Protein AF-A0A523LLA5-F1 (afdb_monomer_lite)

Radius of gyration: 15.15 Å; chains: 1; bounding box: 30×21×43 Å

Sequence (44 aa):
IPPTGKAFKISMVTIGHWNEDGVIDEEWLFWDNLTFMKQMGLMD

Foldseek 3Di:
DDQLPFDDDWDKDKDFDADPVRDTPDIDIDTDPQRRCVSSVNHD

Secondary structure (DSSP, 8-state):
-----------EEEEEEE-TTSSEEEEEEEE-HHHHHHHTTS--

Structure (mmCIF, N/CA/C/O backbone):
data_AF-A0A523LLA5-F1
#
_entry.id   AF-A0A523LLA5-F1
#
loop_
_atom_site.group_PDB
_atom_site.id
_atom_site.type_symbol
_atom_site.label_atom_id
_atom_site.label_alt_id
_atom_site.label_comp_id
_atom_site.label_asym_id
_atom_site.label_entity_id
_atom_site.label_seq_id
_atom_site.pdbx_PDB_ins_code
_atom_site.Cartn_x
_atom_site.Cartn_y
_atom_site.Cartn_z
_atom_site.occupancy
_atom_site.B_iso_or_equiv
_atom_site.auth_seq_id
_atom_site.auth_comp_id
_atom_site.auth_asym_id
_atom_site.auth_atom_id
_atom_site.pdbx_PDB_model_num
ATOM 1 N N . ILE A 1 1 ? -9.035 -13.890 8.369 1.00 84.81 1 ILE A N 1
ATOM 2 C CA . ILE A 1 1 ? -9.931 -12.787 8.788 1.00 84.81 1 ILE A CA 1
ATOM 3 C C . ILE A 1 1 ? -11.295 -13.060 8.158 1.00 84.81 1 ILE A C 1
ATOM 5 O O . ILE A 1 1 ? -11.337 -13.144 6.934 1.00 84.81 1 ILE A O 1
ATOM 9 N N . PRO A 1 2 ? -12.357 -13.326 8.940 1.00 92.94 2 PRO A N 1
ATOM 10 C CA . PRO A 1 2 ? -13.699 -13.540 8.394 1.00 92.94 2 PRO A CA 1
ATOM 11 C C . PRO A 1 2 ? -14.272 -12.231 7.815 1.00 92.94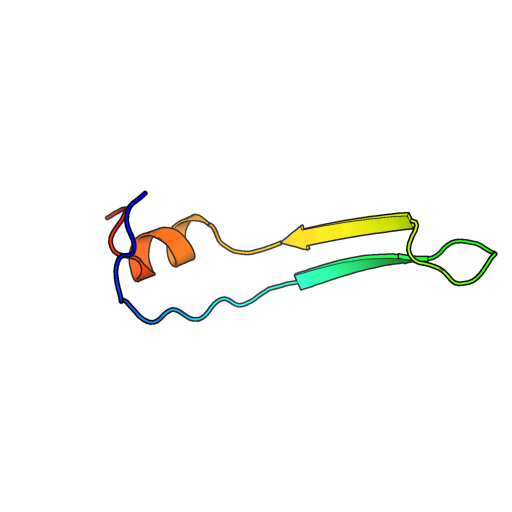 2 PRO A C 1
ATOM 13 O O . PRO A 1 2 ? -13.840 -11.154 8.232 1.00 92.94 2 PRO A O 1
ATOM 16 N N . PRO A 1 3 ? -15.245 -12.288 6.887 1.00 94.19 3 PRO A N 1
ATOM 17 C CA . PRO A 1 3 ? -15.918 -11.090 6.393 1.00 94.19 3 PRO A CA 1
ATOM 18 C C . PRO A 1 3 ? -16.558 -10.306 7.543 1.00 94.19 3 PRO A C 1
ATOM 20 O O . PRO A 1 3 ? -17.334 -10.862 8.318 1.00 94.19 3 PRO A O 1
ATOM 23 N N . THR A 1 4 ? -16.246 -9.015 7.653 1.00 95.00 4 THR A N 1
ATOM 24 C CA . THR A 1 4 ? -16.766 -8.161 8.735 1.00 95.00 4 THR A CA 1
ATOM 25 C C . THR A 1 4 ? -18.096 -7.496 8.379 1.00 95.00 4 THR A C 1
ATOM 27 O O . THR A 1 4 ? -18.806 -7.035 9.268 1.00 95.00 4 THR A O 1
ATOM 30 N N . GLY A 1 5 ? -18.434 -7.410 7.085 1.00 95.62 5 GLY A N 1
ATOM 31 C CA . GLY A 1 5 ? -19.639 -6.736 6.585 1.00 95.6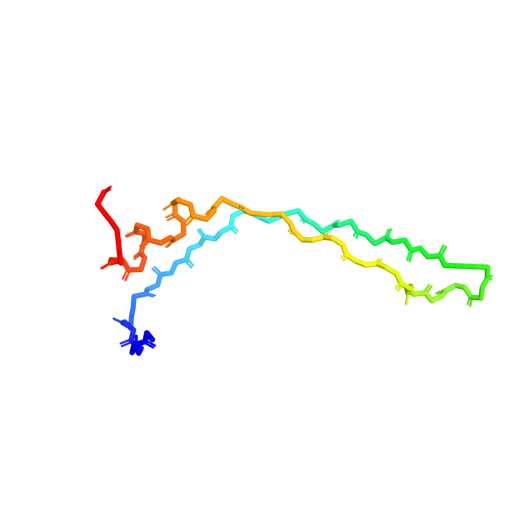2 5 GLY A CA 1
ATOM 32 C C . GLY A 1 5 ? -19.642 -5.211 6.760 1.00 95.62 5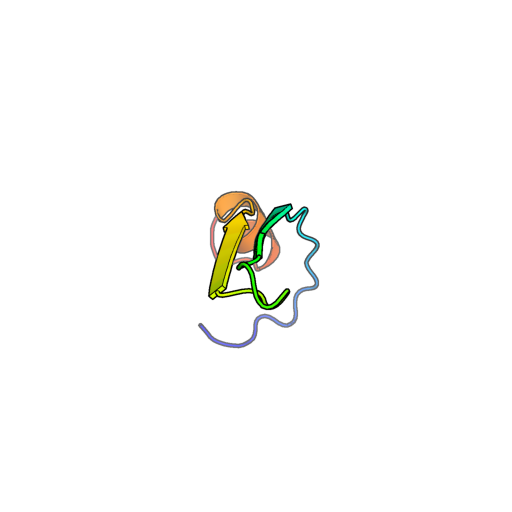 GLY A C 1
ATOM 33 O O . GLY A 1 5 ? -20.637 -4.565 6.443 1.00 95.62 5 GLY A O 1
ATOM 34 N N . LYS A 1 6 ? -18.548 -4.622 7.260 1.00 95.56 6 LYS A N 1
ATOM 35 C CA . LYS A 1 6 ? -18.435 -3.179 7.491 1.00 95.56 6 LYS A CA 1
ATOM 36 C C . LYS A 1 6 ? -17.967 -2.463 6.229 1.00 95.56 6 LYS A C 1
ATOM 38 O O . LYS A 1 6 ? -17.012 -2.890 5.582 1.00 95.56 6 LYS A O 1
ATOM 43 N N . ALA A 1 7 ? -18.623 -1.352 5.907 1.00 96.19 7 ALA A N 1
ATOM 44 C CA . ALA A 1 7 ? -18.150 -0.448 4.869 1.00 96.19 7 ALA A CA 1
ATOM 45 C C . ALA A 1 7 ? -16.862 0.251 5.326 1.00 96.19 7 ALA A C 1
ATOM 47 O O . ALA A 1 7 ? -16.718 0.599 6.498 1.00 96.19 7 ALA A O 1
ATOM 48 N N . PHE A 1 8 ? -15.952 0.488 4.387 1.00 95.81 8 PHE A N 1
ATOM 49 C CA . PHE A 1 8 ? -14.740 1.260 4.619 1.00 95.81 8 PHE A CA 1
ATOM 50 C C . PHE A 1 8 ? -14.472 2.177 3.429 1.00 95.81 8 PHE A C 1
ATOM 52 O O . PHE A 1 8 ? -14.919 1.929 2.308 1.00 95.81 8 PHE A O 1
ATOM 59 N N . LYS A 1 9 ? -13.709 3.236 3.678 1.00 96.75 9 LYS A N 1
ATOM 60 C CA . LYS A 1 9 ? -13.160 4.113 2.650 1.00 96.75 9 LYS A CA 1
ATOM 61 C C . LYS A 1 9 ? -11.681 4.315 2.936 1.00 96.75 9 LYS A C 1
ATOM 63 O O . LYS A 1 9 ? -11.304 4.666 4.054 1.00 96.75 9 LYS A O 1
ATOM 68 N N . ILE A 1 10 ? -10.857 4.112 1.917 1.00 95.62 10 ILE A N 1
ATOM 69 C CA . ILE A 1 10 ? -9.418 4.354 1.986 1.00 95.62 10 ILE A CA 1
ATOM 70 C C . ILE A 1 10 ? -9.033 5.441 0.990 1.00 95.62 10 ILE A C 1
ATOM 72 O O . ILE A 1 10 ? -9.510 5.461 -0.144 1.00 95.62 10 ILE A O 1
ATOM 76 N N . SER A 1 11 ? -8.176 6.353 1.439 1.00 95.69 11 SER A N 1
ATOM 77 C CA . SER A 1 11 ? -7.377 7.176 0.538 1.00 95.69 11 SER A CA 1
ATOM 78 C C . SER A 1 11 ? -6.171 6.343 0.127 1.00 95.69 11 SER A C 1
ATOM 80 O O . SER A 1 11 ? -5.466 5.823 0.993 1.00 95.69 11 SER A O 1
ATOM 82 N N . MET A 1 12 ? -5.963 6.194 -1.176 1.00 97.12 12 MET A N 1
ATOM 83 C CA . MET A 1 12 ? -4.910 5.357 -1.738 1.00 97.12 12 MET A CA 1
ATOM 84 C C . MET A 1 12 ? -4.072 6.172 -2.716 1.00 97.12 12 MET A C 1
ATOM 86 O O . MET A 1 12 ? -4.597 7.045 -3.409 1.00 97.12 12 MET A O 1
ATOM 90 N N . VAL A 1 13 ? -2.781 5.866 -2.770 1.00 97.94 13 VAL A N 1
ATOM 91 C CA . VAL A 1 13 ? -1.871 6.344 -3.809 1.00 97.94 13 VAL A CA 1
ATOM 92 C C . VAL A 1 13 ? -1.312 5.133 -4.538 1.00 97.94 13 VAL A C 1
ATOM 94 O O . VAL A 1 13 ? -0.813 4.204 -3.905 1.00 97.94 13 VAL A O 1
ATOM 97 N N . THR A 1 14 ? -1.384 5.174 -5.862 1.00 97.69 14 THR A N 1
ATOM 98 C CA . THR A 1 14 ? -0.781 4.185 -6.754 1.00 97.69 14 THR A CA 1
ATOM 99 C C . THR A 1 14 ? 0.348 4.853 -7.515 1.00 97.69 14 THR A C 1
ATOM 101 O O . THR A 1 14 ? 0.152 5.919 -8.101 1.00 97.69 14 THR A O 1
ATOM 104 N N . ILE A 1 15 ? 1.521 4.231 -7.504 1.00 97.81 15 ILE A N 1
ATOM 105 C CA . ILE A 1 15 ? 2.659 4.611 -8.336 1.00 97.81 15 ILE A CA 1
ATOM 106 C C . ILE A 1 15 ? 2.914 3.444 -9.280 1.00 97.81 15 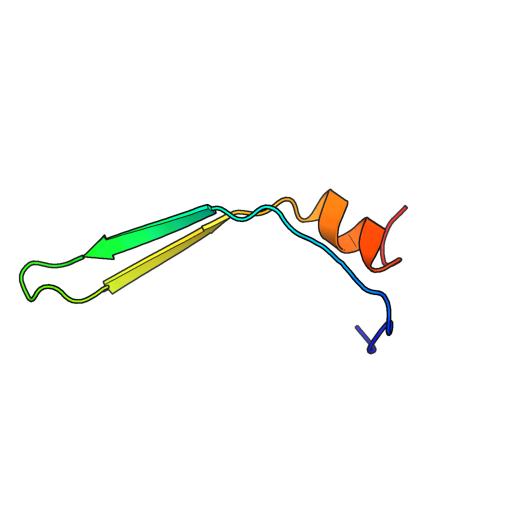ILE A C 1
ATOM 108 O O . ILE A 1 15 ? 3.183 2.339 -8.820 1.00 97.81 15 ILE A O 1
ATOM 112 N N . GLY A 1 16 ? 2.812 3.694 -10.581 1.00 97.94 16 GLY A N 1
ATOM 113 C CA . GLY A 1 16 ? 3.221 2.745 -11.612 1.00 97.94 16 GLY A CA 1
ATOM 114 C C . GLY A 1 16 ? 4.539 3.186 -12.235 1.00 97.94 16 GLY A C 1
ATOM 115 O O . GLY A 1 16 ? 4.755 4.382 -12.452 1.00 97.94 16 GLY A O 1
ATOM 116 N N . HIS A 1 17 ? 5.408 2.229 -12.524 1.00 97.69 17 HIS A N 1
ATOM 117 C CA . HIS A 1 17 ? 6.523 2.407 -13.441 1.00 97.69 17 HIS A CA 1
ATOM 118 C C . HIS A 1 17 ? 6.123 1.818 -14.798 1.00 97.69 17 HIS A C 1
ATOM 120 O O . HIS A 1 17 ? 5.589 0.713 -14.860 1.00 97.69 17 HIS A O 1
ATOM 126 N N . TRP A 1 18 ? 6.319 2.588 -15.870 1.00 98.12 18 TRP A N 1
ATOM 127 C CA . TRP A 1 18 ? 6.072 2.148 -17.243 1.00 98.12 18 TRP A CA 1
ATOM 128 C C . TRP A 1 18 ? 7.406 1.968 -17.952 1.00 98.12 18 TRP A C 1
ATOM 130 O O . TRP A 1 18 ? 8.250 2.865 -17.913 1.00 98.12 18 TRP A O 1
ATOM 140 N N . ASN A 1 19 ? 7.566 0.836 -18.628 1.00 97.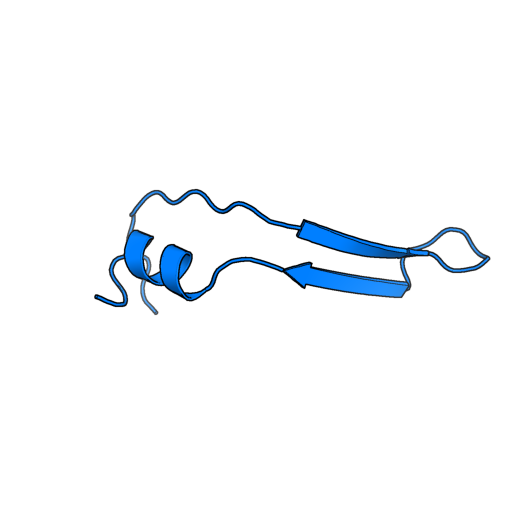25 19 ASN A N 1
ATOM 141 C CA . ASN A 1 19 ? 8.766 0.529 -19.391 1.00 97.25 19 ASN A CA 1
ATOM 142 C C . ASN A 1 19 ? 8.749 1.168 -20.794 1.00 97.25 19 ASN A C 1
ATOM 144 O O . ASN A 1 19 ? 7.796 1.843 -21.192 1.00 97.25 19 ASN A O 1
ATOM 148 N N . GLU A 1 20 ? 9.811 0.931 -21.567 1.00 97.69 20 GLU A N 1
ATOM 149 C CA . GLU A 1 20 ? 9.961 1.467 -22.929 1.00 97.69 20 GLU A CA 1
ATOM 150 C C . GLU A 1 20 ? 8.888 0.960 -23.911 1.00 97.69 20 GLU A C 1
ATOM 152 O O . GLU A 1 20 ? 8.528 1.680 -24.843 1.00 97.69 20 GLU A O 1
ATOM 157 N N . ASP A 1 21 ? 8.321 -0.228 -23.669 1.00 97.94 21 ASP A N 1
ATOM 158 C CA . ASP A 1 21 ? 7.216 -0.799 -24.454 1.00 97.94 21 ASP A CA 1
ATOM 159 C C . ASP A 1 21 ? 5.849 -0.180 -24.091 1.00 97.94 21 ASP A C 1
ATOM 161 O O . ASP A 1 21 ? 4.820 -0.526 -24.678 1.00 97.94 21 ASP A O 1
ATOM 165 N N . GLY A 1 22 ? 5.815 0.742 -23.121 1.00 97.38 22 GLY A N 1
ATOM 166 C CA . GLY A 1 22 ? 4.608 1.434 -22.680 1.00 97.38 22 GLY A CA 1
ATOM 167 C C . GLY A 1 22 ? 3.687 0.590 -21.795 1.00 97.38 22 GLY A C 1
ATOM 168 O O . GLY A 1 22 ? 2.510 0.931 -21.650 1.00 97.38 22 GLY A O 1
ATOM 169 N N . VA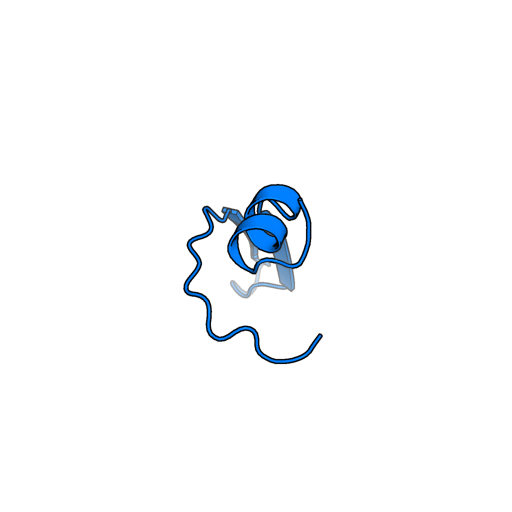L A 1 23 ? 4.191 -0.492 -21.192 1.00 97.81 23 VAL A N 1
ATOM 170 C CA . VAL A 1 23 ? 3.447 -1.332 -20.237 1.00 97.81 23 VAL A CA 1
ATOM 171 C C . VAL A 1 23 ? 3.960 -1.133 -18.810 1.00 97.81 23 VAL A C 1
ATOM 173 O O . VAL A 1 23 ? 5.112 -0.755 -18.611 1.00 97.81 23 VAL A O 1
ATOM 176 N N . ILE A 1 24 ? 3.104 -1.375 -17.812 1.00 97.38 24 ILE A N 1
ATOM 177 C CA . ILE A 1 24 ? 3.512 -1.350 -16.399 1.00 97.38 24 ILE A CA 1
ATOM 178 C C . ILE A 1 24 ? 4.293 -2.627 -16.091 1.00 97.38 24 ILE A C 1
ATOM 180 O O . ILE A 1 24 ? 3.784 -3.723 -16.331 1.00 97.38 24 ILE A O 1
ATOM 184 N N . ASP A 1 25 ? 5.490 -2.491 -15.532 1.00 97.31 25 ASP A N 1
ATOM 185 C CA . ASP A 1 25 ? 6.312 -3.600 -15.034 1.00 97.31 25 ASP A CA 1
ATOM 186 C C . ASP A 1 25 ? 6.429 -3.611 -13.498 1.00 97.31 25 ASP A C 1
ATOM 188 O O . ASP A 1 25 ? 6.553 -4.686 -12.911 1.00 97.31 25 ASP A O 1
ATOM 192 N N . GLU A 1 26 ? 6.294 -2.453 -12.839 1.00 97.81 26 GLU A N 1
ATOM 193 C CA . GLU A 1 26 ? 6.270 -2.324 -11.378 1.00 97.81 26 GLU A CA 1
ATOM 194 C C . GLU A 1 26 ? 5.114 -1.431 -10.892 1.00 97.81 26 GLU A C 1
ATOM 196 O O . GLU A 1 26 ? 4.808 -0.385 -11.469 1.00 97.81 26 GLU A O 1
ATOM 201 N N . GLU A 1 27 ? 4.473 -1.835 -9.790 1.00 98.00 27 GLU A N 1
ATOM 202 C CA . GLU A 1 27 ? 3.407 -1.081 -9.128 1.00 98.00 27 GLU A CA 1
ATOM 203 C C . GLU A 1 27 ? 3.644 -1.041 -7.615 1.00 98.00 27 GLU A C 1
ATOM 205 O O . GLU A 1 27 ? 3.884 -2.066 -6.971 1.00 98.00 27 GLU A O 1
ATOM 210 N N . TRP A 1 28 ? 3.511 0.151 -7.034 1.00 98.12 28 TRP A N 1
ATOM 211 C CA . TRP A 1 28 ? 3.472 0.352 -5.592 1.00 98.12 28 TRP A CA 1
ATOM 212 C C . TRP A 1 28 ? 2.155 0.982 -5.183 1.00 98.12 28 TRP A C 1
ATOM 214 O O . TRP A 1 28 ? 1.714 1.995 -5.731 1.00 98.12 28 TRP A O 1
ATOM 224 N N . LEU A 1 29 ? 1.555 0.398 -4.156 1.00 97.38 29 LEU A N 1
ATOM 225 C CA . LEU A 1 29 ? 0.283 0.826 -3.612 1.00 97.38 29 LEU A CA 1
ATOM 226 C C . LEU A 1 29 ? 0.474 1.212 -2.150 1.00 97.38 29 LEU A C 1
ATOM 228 O O . LEU A 1 29 ? 0.981 0.433 -1.342 1.00 97.38 29 LEU A O 1
ATOM 232 N N . PHE A 1 30 ? 0.051 2.425 -1.820 1.00 97.38 30 PHE A N 1
ATOM 233 C CA . PHE A 1 30 ? 0.177 2.988 -0.486 1.00 97.38 30 PHE A CA 1
ATOM 234 C C . PHE A 1 30 ? -1.192 3.367 0.054 1.00 97.38 30 PHE A C 1
ATOM 236 O O . PHE A 1 30 ? -1.981 4.047 -0.607 1.00 97.38 30 PHE A O 1
ATOM 243 N N . TRP A 1 31 ? -1.448 2.959 1.291 1.00 97.38 31 TRP A N 1
ATOM 244 C CA . TRP A 1 31 ? -2.624 3.338 2.059 1.00 97.38 31 TRP A CA 1
ATOM 245 C C . TRP A 1 31 ? -2.326 3.215 3.560 1.00 97.38 31 TRP A C 1
ATOM 247 O O . TRP A 1 31 ? -1.348 2.589 3.975 1.00 97.38 31 TRP A O 1
ATOM 257 N N . ASP A 1 32 ? -3.177 3.814 4.392 1.00 97.00 32 ASP A N 1
ATOM 258 C CA . ASP A 1 32 ? -3.061 3.728 5.848 1.00 97.00 32 ASP A CA 1
ATOM 259 C C . ASP A 1 32 ? -3.695 2.429 6.376 1.00 97.00 32 ASP A C 1
ATOM 261 O O . ASP A 1 32 ? -4.916 2.314 6.529 1.00 97.00 32 ASP A O 1
ATOM 265 N N . ASN A 1 33 ? -2.844 1.446 6.679 1.00 95.12 33 ASN A N 1
ATOM 266 C CA . ASN A 1 33 ? -3.259 0.165 7.251 1.00 95.12 33 ASN A CA 1
ATOM 267 C C . ASN A 1 33 ? -3.931 0.299 8.621 1.00 95.12 33 ASN A C 1
ATOM 269 O O . ASN A 1 33 ? -4.864 -0.449 8.912 1.00 95.12 33 ASN A O 1
ATOM 273 N N . LEU A 1 34 ? -3.485 1.232 9.464 1.00 95.56 34 LEU A N 1
ATOM 274 C CA . LEU A 1 34 ? -4.037 1.404 10.804 1.00 95.56 34 LEU A CA 1
ATOM 275 C C . LEU A 1 34 ? -5.491 1.862 10.704 1.00 95.56 34 LEU A C 1
ATOM 277 O O . LEU A 1 34 ? -6.391 1.218 11.244 1.00 95.56 34 LEU A O 1
ATOM 281 N N . THR A 1 35 ? -5.727 2.930 9.944 1.00 95.38 35 THR A N 1
ATOM 282 C CA . THR A 1 35 ? -7.070 3.482 9.739 1.00 95.38 35 THR A CA 1
ATOM 283 C C . THR A 1 35 ? -7.993 2.490 9.026 1.00 95.38 35 THR A C 1
ATOM 285 O O . THR A 1 35 ? -9.166 2.370 9.388 1.00 95.38 35 THR A O 1
ATOM 288 N N . PHE A 1 36 ? -7.481 1.732 8.053 1.00 95.88 36 PHE A N 1
ATOM 289 C CA . PHE A 1 36 ? -8.249 0.694 7.362 1.00 95.88 36 PHE A CA 1
ATOM 290 C C . PHE A 1 36 ? -8.702 -0.427 8.312 1.00 95.88 36 PHE A C 1
ATOM 292 O O . PHE A 1 36 ? -9.887 -0.766 8.363 1.00 95.88 36 PHE A O 1
ATOM 299 N N . MET A 1 37 ? -7.786 -0.960 9.122 1.00 95.69 37 MET A N 1
ATOM 300 C CA . MET A 1 37 ? -8.083 -2.044 10.063 1.00 95.69 37 MET A CA 1
ATOM 301 C C . MET A 1 37 ? -9.053 -1.609 11.171 1.00 95.69 37 MET A C 1
ATOM 303 O O . MET A 1 37 ? -9.929 -2.392 11.551 1.00 95.69 37 MET A O 1
ATOM 307 N N . LYS A 1 38 ? -8.968 -0.351 11.631 1.00 95.69 38 LYS A N 1
ATOM 308 C CA . LYS A 1 38 ? -9.935 0.234 12.575 1.00 95.69 38 LYS A CA 1
ATOM 309 C C . LYS A 1 38 ? -11.344 0.317 11.983 1.00 95.69 38 LYS A C 1
ATOM 311 O O . LYS A 1 38 ? -12.299 -0.114 12.623 1.00 95.69 38 LYS A O 1
ATOM 316 N N . GLN A 1 39 ? -11.492 0.777 10.734 1.00 96.00 39 GLN A N 1
ATOM 317 C CA . GLN A 1 39 ? -12.801 0.818 10.054 1.00 96.00 39 GLN A CA 1
ATOM 318 C C . GLN A 1 39 ? -13.433 -0.577 9.920 1.00 96.00 39 GLN A C 1
ATOM 320 O O . GLN A 1 39 ? -14.642 -0.743 10.092 1.00 96.00 39 GLN A O 1
ATOM 325 N N . MET A 1 40 ? -12.611 -1.602 9.685 1.00 95.38 40 MET A N 1
ATOM 326 C CA . MET A 1 40 ? -13.071 -2.991 9.635 1.00 95.38 40 MET A CA 1
ATOM 327 C C . MET A 1 40 ? -13.379 -3.592 11.016 1.00 95.38 40 MET A C 1
ATOM 329 O O . MET A 1 40 ? -13.962 -4.673 11.083 1.00 95.38 40 MET A O 1
ATOM 333 N N . GLY A 1 41 ? -13.054 -2.905 12.116 1.00 94.38 41 GLY A N 1
ATOM 334 C CA . GLY A 1 41 ? -13.238 -3.402 13.481 1.00 94.38 41 GLY A CA 1
ATOM 335 C C . GLY A 1 41 ? -12.288 -4.537 13.851 1.00 94.38 41 GLY A C 1
ATOM 336 O O . GLY A 1 41 ? -12.681 -5.434 14.589 1.00 94.38 41 GLY A O 1
ATOM 337 N N . LEU A 1 42 ? -11.081 -4.531 13.286 1.00 93.94 42 LEU A N 1
ATOM 338 C CA . LEU A 1 42 ? -10.050 -5.543 13.531 1.00 93.94 42 LEU A CA 1
ATOM 339 C C . LEU A 1 42 ? -8.930 -5.035 14.451 1.00 93.94 42 LEU A C 1
ATOM 341 O O . LEU A 1 42 ? -8.025 -5.796 14.781 1.00 93.94 42 LEU A O 1
ATOM 345 N N . MET A 1 43 ? -8.968 -3.754 14.816 1.00 91.25 43 MET A N 1
ATOM 346 C CA . MET A 1 43 ? -8.001 -3.083 15.680 1.00 91.25 43 MET A CA 1
ATOM 347 C C . MET A 1 43 ? -8.664 -1.861 16.330 1.00 91.25 43 MET A C 1
ATOM 349 O O . MET A 1 43 ? -9.539 -1.256 15.707 1.00 91.25 43 MET A O 1
ATOM 353 N N . ASP A 1 44 ? -8.223 -1.513 17.542 1.00 84.44 44 ASP A N 1
ATOM 354 C CA . ASP A 1 44 ? -8.746 -0.404 18.355 1.00 84.44 44 ASP A CA 1
ATOM 355 C C . ASP A 1 44 ? -7.917 0.886 18.236 1.00 84.44 44 ASP A C 1
ATOM 357 O O . ASP A 1 44 ? -6.671 0.846 18.088 1.00 84.44 44 ASP A O 1
#

pLDDT: mean 95.84, std 2.87, range [84.44, 98.12]